Protein 6C7Q (pdb70)

Sequence (110 aa):
KVSEQLKCSGILKEMFAKKHAAYAWPFYKPVDVEALGLHDYDIIKHPMDMSTIKSKLEAREYRDAQEFGADVRLMFSNCYKYNNPPDHEVVAMARKLQDVFEMRFAKMPDE

Nearest PDB structures (foldseek):
  6c7q-assembly1_A  TM=1.009E+00  e=2.989E-17  Homo sapiens
  8b5j-assembly1_AAA  TM=1.003E+00  e=2.202E-15  Homo sapiens
  6dbc-assembly1_A  TM=1.002E+00  e=6.744E-15  Homo sapiens
  7q5o-assembly1_A  TM=9.876E-01  e=2.464E-14  Homo sapiens
  7juo-assembly6_G  TM=8.829E-01  e=7.298E-08  Homo sapiens

CATH classification: 1.20.920.10

GO terms:
  GO:0005694 chromosome (C, IDA)
  GO:0003682 chromatin binding (F, IDA)
  GO:0006338 chromatin remodeling (P, IDA)
  GO:0140119 histone H3K27ac reader activity (F, IDA)
  GO:2000002 negative regulation of DNA damage checkpoint (P, IMP)
  GO:0006974 DNA damage response (P, IMP)
  GO:0005515 protein binding (F, IPI)
  GO:0043922 host-mediated suppression of viral transcription (P, IDA)
  GO:0106140 P-TEFb complex binding (F, IDA)
  GO:0099122 RNA polymerase II C-terminal domain binding (F, IDA)
  GO:0000794 condensed nuclear chromosome (C, IDA)
  GO:0008353 RNA polymerase II CTD heptapeptide repeat kinase activity (F, IMP)
  GO:0010971 positive regulation of G2/M transition of mitotic cell cycle (P, IMP)
  GO:0032968 positive regulation of transcription elongation by RNA polymerase II (P, IMP)
  GO:0006357 regulation of transcription by RNA polymerase II (P, IMP)
  GO:0005634 nucleus (C, IDA)
  GO:0000976 transcription cis-regulatory region binding (F, IDA)
  GO:0002039 p53 binding (F, IDA)
  GO:0043123 positive regulation of canonical NF-kappaB signal transduction (P, IDA)
  GO:0045944 positive regulation of transcription by RNA polymerase II (P, IDA)

Secondary structure (DSSP, 8-state):
-HHHHH--HHHHHHHTSGGGHHHHGGGSS---HHHHT-TT----SS---HHHHHHHHHTT---SHHHHHHHHHHHHHHHHHHS-TTSHHHHHHHHHHHHHHHHHTT----

Foldseek 3Di:
DFVQLLVLVVLLVVLVDPVLCVLSVVQADWDPCVVVVVVVLVFQPDEAGSVVLVVCSVVVVDRHNVVSVVRLVSNLVSVVRRDDCPDPNNVSSVVSVVSNVVVNVVRDDD

Organism: Homo sapiens (NCBI:txid9606)

Structure (mmCIF, N/CA/C/O backbone):
data_6C7Q
#
_entry.id   6C7Q
#
_cell.length_a   52.176
_cell.length_b   72.647
_cell.length_c   32.222
_cell.angle_alpha   90.000
_cell.angle_beta   90.000
_cell.angle_gamma   90.000
#
_symmetry.space_group_name_H-M   'P 21 21 2'
#
loop_
_entity.id
_entity.type
_entity.pdbx_description
1 polymer 'Bromodomain-containing protein 4'
2 non-polymer 7-(3,5-dimethyl-1,2-oxazol-4-yl)-6-methoxy-2-methyl-N-(1-methyl-1H-indazol-3-yl)-9H-pyrimido[4,5-b]indol-4-amine
3 water water
#
loop_
_atom_site.group_PDB
_atom_site.id
_atom_site.type_symbol
_atom_site.label_atom_id
_atom_site.label_alt_id
_atom_site.label_comp_id
_atom_site.label_asym_id
_atom_site.label_entity_id
_atom_site.label_seq_id
_atom_site.pdbx_PDB_ins_code
_atom_site.Cartn_x
_atom_site.Cartn_y
_ato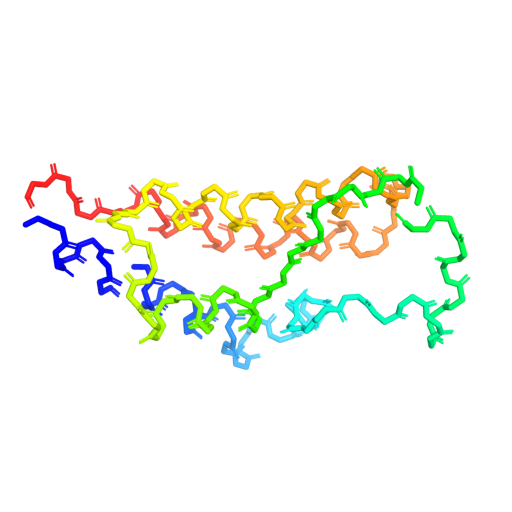m_site.Cartn_z
_atom_site.occupancy
_atom_site.B_iso_or_equiv
_atom_site.auth_seq_id
_atom_site.auth_comp_id
_atom_site.auth_asym_id
_atom_site.auth_atom_id
_atom_site.pdbx_PDB_model_num
ATOM 1 N N . LYS A 1 20 ? -1.127 18.363 -13.414 1.00 31.86 349 LYS A N 1
ATOM 2 C CA . LYS A 1 20 ? -1.407 17.284 -12.474 1.00 29.39 349 LYS A CA 1
ATOM 3 C C . LYS A 1 20 ? -0.176 16.388 -12.214 1.00 30.37 349 LYS A C 1
ATOM 4 O O . LYS A 1 20 ? 0.171 16.195 -11.057 1.00 26.98 349 LYS A O 1
ATOM 10 N N . VAL A 1 21 ? 0.471 15.859 -13.270 1.00 27.31 350 VAL A N 1
ATOM 11 C CA . VAL A 1 21 ? 1.614 14.932 -13.159 1.00 27.39 350 VAL A CA 1
ATOM 12 C C . VAL A 1 21 ? 2.824 15.590 -12.480 1.00 27.71 350 VAL A C 1
ATOM 13 O O . VAL A 1 21 ? 3.391 14.994 -11.560 1.00 24.12 350 VAL A O 1
ATOM 17 N N . SER A 1 22 ? 3.210 16.805 -12.913 1.00 25.40 351 SER A N 1
ATOM 18 C CA . SER A 1 22 ? 4.332 17.531 -12.316 1.00 25.64 351 SER A CA 1
ATOM 19 C C . SER A 1 22 ? 4.083 17.764 -10.816 1.00 25.83 351 SER A C 1
ATOM 20 O O . SER A 1 22 ? 4.991 17.515 -10.009 1.00 24.86 351 SER A O 1
ATOM 23 N N . GLU A 1 23 ? 2.843 18.155 -10.439 1.00 22.09 352 GLU A N 1
ATOM 24 C CA . GLU A 1 23 ? 2.456 18.376 -9.042 1.00 21.25 352 GLU A CA 1
ATOM 25 C C . GLU A 1 23 ? 2.523 17.040 -8.296 1.00 20.69 352 GLU A C 1
ATOM 26 O O . GLU A 1 23 ? 3.002 16.999 -7.167 1.00 19.01 352 GLU A O 1
ATOM 32 N N . GLN A 1 24 ? 2.035 15.944 -8.922 1.00 17.44 353 GLN A N 1
ATOM 33 C CA . GLN A 1 24 ? 2.101 14.651 -8.251 1.00 16.14 353 GLN A CA 1
ATOM 34 C C . GLN A 1 24 ? 3.539 14.258 -7.967 1.00 17.33 353 GLN A C 1
ATOM 35 O O . GLN A 1 24 ? 3.832 13.778 -6.863 1.00 15.87 353 GLN A O 1
ATOM 41 N N . LEU A 1 25 ? 4.442 14.444 -8.946 1.00 16.86 354 LEU A N 1
ATOM 42 C CA . LEU A 1 25 ? 5.841 14.047 -8.738 1.00 16.30 354 LEU A CA 1
ATOM 43 C C . LEU A 1 25 ? 6.559 14.924 -7.703 1.00 17.65 354 LEU A C 1
ATOM 44 O O . LEU A 1 25 ? 7.417 14.397 -6.982 1.00 18.01 354 LEU A O 1
ATOM 49 N N . LYS A 1 26 ? 6.170 16.208 -7.566 1.00 15.70 355 LYS A N 1
ATOM 50 C CA . LYS A 1 26 ? 6.733 17.045 -6.472 1.00 14.80 355 LYS A CA 1
ATOM 51 C C . LYS A 1 26 ? 6.230 16.489 -5.132 1.00 15.73 355 LYS A C 1
ATOM 52 O O . LYS A 1 26 ? 6.998 16.433 -4.162 1.00 15.75 355 LYS A O 1
ATOM 68 N N . CYS A 1 28 ? 5.501 13.312 -4.503 1.00 13.93 357 CYS A N 1
ATOM 69 C CA . CYS A 1 28 ? 6.280 12.080 -4.288 1.00 13.10 357 CYS A CA 1
ATOM 70 C C . CYS A 1 28 ? 7.683 12.404 -3.788 1.00 15.01 357 CYS A C 1
ATOM 71 O O . CYS A 1 28 ? 8.165 11.766 -2.852 1.00 14.83 357 CYS A O 1
ATOM 74 N N . SER A 1 29 ? 8.331 13.430 -4.405 1.00 14.36 358 SER A N 1
ATOM 75 C CA . SER A 1 29 ? 9.666 13.816 -3.956 1.00 14.69 358 SER A CA 1
ATOM 76 C C . SER A 1 29 ? 9.639 14.354 -2.504 1.00 15.72 358 SER A C 1
ATOM 77 O O . SER A 1 29 ? 10.532 14.030 -1.710 1.00 16.07 358 SER A O 1
ATOM 80 N N . GLY A 1 30 ? 8.584 15.086 -2.143 1.00 14.39 359 GLY A N 1
ATOM 81 C CA . GLY A 1 30 ? 8.434 15.607 -0.789 1.00 14.31 359 GLY A CA 1
ATOM 82 C C . GLY A 1 30 ? 8.295 14.490 0.223 1.00 15.11 359 GLY A C 1
ATOM 83 O O . GLY A 1 30 ? 8.969 14.488 1.265 1.00 13.91 359 GLY A O 1
ATOM 84 N N . ILE A 1 31 ? 7.433 13.508 -0.098 1.00 13.37 360 ILE A N 1
ATOM 85 C CA . ILE A 1 31 ? 7.229 12.347 0.769 1.00 12.60 360 ILE A CA 1
ATOM 86 C C . ILE A 1 31 ? 8.545 11.604 0.983 1.00 14.39 360 ILE A C 1
ATOM 87 O O . ILE A 1 31 ? 8.885 11.259 2.127 1.00 14.32 360 ILE A O 1
ATOM 92 N N . LEU A 1 32 ? 9.278 11.322 -0.105 1.00 12.89 361 LEU A N 1
ATOM 93 C CA . LEU A 1 32 ? 10.540 10.583 0.047 1.00 12.55 361 LEU A CA 1
ATOM 94 C C . LEU A 1 32 ? 11.564 11.378 0.860 1.00 15.29 361 LEU A C 1
ATOM 95 O O . LEU A 1 32 ? 12.274 10.791 1.676 1.00 14.52 361 LEU A O 1
ATOM 100 N N . LYS A 1 33 ? 11.623 12.726 0.653 1.00 13.56 362 LYS A N 1
ATOM 101 C CA . LYS A 1 33 ? 12.534 13.565 1.437 1.00 13.68 362 LYS A CA 1
ATOM 102 C C . LYS A 1 33 ? 12.153 13.448 2.939 1.00 15.15 362 LYS A C 1
ATOM 103 O O . LYS A 1 33 ? 13.034 13.268 3.789 1.00 15.72 362 LYS A O 1
ATOM 109 N N . GLU A 1 34 ? 10.838 13.482 3.253 1.00 12.85 363 GLU A N 1
ATOM 110 C CA . GLU A 1 34 ? 10.427 13.322 4.652 1.00 12.92 363 GLU A CA 1
ATOM 111 C C . GLU A 1 34 ? 10.840 11.939 5.185 1.00 14.23 363 GLU A C 1
ATOM 112 O O . GLU A 1 34 ? 11.304 11.825 6.324 1.00 15.05 363 GLU A O 1
ATOM 118 N N . MET A 1 35 ? 10.685 10.881 4.364 1.00 13.06 364 MET A N 1
ATOM 119 C CA . MET A 1 35 ? 11.051 9.534 4.832 1.00 11.80 364 MET A CA 1
ATOM 120 C C . MET A 1 35 ? 12.559 9.431 5.173 1.00 14.46 364 MET A C 1
ATOM 121 O O . MET A 1 35 ? 12.935 8.600 6.001 1.00 14.00 364 MET A O 1
ATOM 126 N N . PHE A 1 36 ? 13.400 10.291 4.544 1.00 13.61 365 PHE A N 1
ATOM 127 C CA . PHE A 1 36 ? 14.836 10.359 4.817 1.00 12.81 365 PHE A CA 1
ATOM 128 C C . PHE A 1 36 ? 15.176 11.350 5.956 1.00 16.93 365 PHE A C 1
ATOM 129 O O . PHE A 1 36 ? 16.355 11.464 6.318 1.00 16.89 365 PHE A O 1
ATOM 137 N N . ALA A 1 37 ? 14.166 12.079 6.502 1.00 14.92 366 ALA A N 1
ATOM 138 C CA . ALA A 1 37 ? 14.406 13.112 7.519 1.00 15.47 366 ALA A CA 1
ATOM 139 C C . ALA A 1 37 ? 14.848 12.529 8.856 1.00 17.20 366 ALA A C 1
ATOM 140 O O . ALA A 1 37 ? 14.438 11.429 9.232 1.00 16.33 366 ALA A O 1
ATOM 142 N N . LYS A 1 38 ? 15.659 13.299 9.600 1.00 15.95 367 LYS A N 1
ATOM 143 C CA . LYS A 1 38 ? 16.178 12.828 10.892 1.00 16.72 367 LYS A CA 1
ATOM 144 C C . LYS A 1 38 ? 15.059 12.451 11.871 1.00 18.30 367 LYS A C 1
ATOM 145 O O . LYS A 1 38 ? 15.237 11.503 12.647 1.00 18.85 367 LYS A O 1
ATOM 148 N N . LYS A 1 39 ? 13.894 13.141 11.816 1.00 17.42 368 LYS A N 1
ATOM 149 C CA . LYS A 1 39 ? 12.780 12.842 12.725 1.00 18.30 368 LYS A CA 1
ATOM 150 C C . LYS A 1 39 ? 12.267 11.406 12.614 1.00 19.68 368 LYS A C 1
ATOM 151 O O . LYS A 1 39 ? 11.704 10.903 13.578 1.00 19.11 368 LYS A O 1
ATOM 157 N N . HIS A 1 40 ? 12.453 10.759 11.439 1.00 15.22 369 HIS A N 1
ATOM 158 C CA . HIS A 1 40 ? 11.993 9.383 11.238 1.00 14.30 369 HIS A CA 1
ATOM 159 C C . HIS A 1 40 ? 13.123 8.363 11.220 1.00 15.89 369 HIS A C 1
ATOM 160 O O . HIS A 1 40 ? 12.865 7.168 11.030 1.00 15.25 369 HIS A O 1
ATOM 167 N N . ALA A 1 41 ? 14.374 8.819 11.434 1.00 14.68 370 ALA A N 1
ATOM 168 C CA . ALA A 1 41 ? 15.543 7.975 11.238 1.00 14.84 370 ALA A CA 1
ATOM 169 C C . ALA A 1 41 ? 15.621 6.776 12.128 1.00 17.26 370 ALA A C 1
ATOM 170 O O . ALA A 1 41 ? 16.200 5.770 11.734 1.00 17.62 370 ALA A O 1
ATOM 172 N N . ALA A 1 42 ? 15.038 6.850 13.335 1.00 14.66 371 ALA A N 1
ATOM 173 C CA . ALA A 1 42 ? 15.159 5.714 14.230 1.00 15.68 371 ALA A CA 1
ATOM 174 C C . ALA A 1 42 ? 14.441 4.457 13.728 1.00 18.09 371 ALA A C 1
ATOM 175 O O . ALA A 1 42 ? 14.808 3.343 14.126 1.00 18.71 371 ALA A O 1
ATOM 177 N N . TYR A 1 43 ? 13.412 4.625 12.866 1.00 14.96 372 TYR A N 1
ATOM 178 C CA . TYR A 1 43 ? 12.708 3.482 12.269 1.00 14.62 372 TYR A CA 1
ATOM 179 C C . TYR A 1 43 ? 12.903 3.396 10.748 1.00 16.46 372 TYR A C 1
ATOM 180 O O . TYR A 1 43 ? 12.666 2.331 10.187 1.00 16.70 372 TYR A O 1
ATOM 189 N N . ALA A 1 44 ? 13.360 4.478 10.080 1.00 13.81 373 ALA A N 1
ATOM 190 C CA . ALA A 1 44 ? 13.524 4.443 8.615 1.00 13.53 373 ALA A CA 1
ATOM 191 C C . ALA A 1 44 ? 14.863 3.871 8.163 1.00 15.53 373 ALA A C 1
ATOM 192 O O . ALA A 1 44 ? 14.968 3.376 7.043 1.00 14.81 373 ALA A O 1
ATOM 194 N N . TRP A 1 45 ? 15.893 3.946 9.011 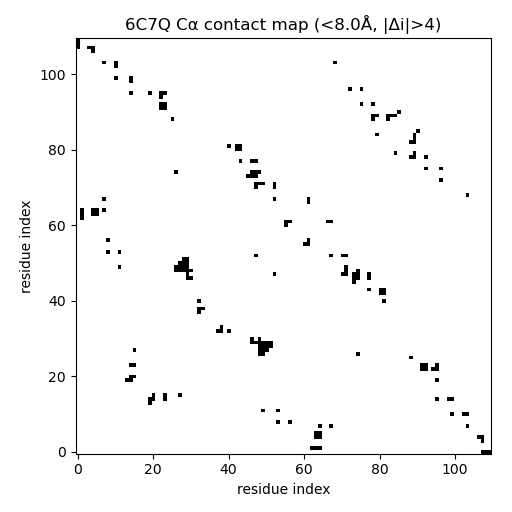1.00 15.20 374 TRP A N 1
ATOM 195 C CA . TRP A 1 45 ? 17.252 3.601 8.571 1.00 16.23 374 TRP A CA 1
ATOM 196 C C . TRP A 1 45 ? 17.400 2.231 7.915 1.00 17.28 374 TRP A C 1
ATOM 197 O O . TRP A 1 45 ? 18.197 2.171 6.963 1.00 17.49 374 TRP A O 1
ATOM 208 N N . PRO A 1 46 ? 16.686 1.142 8.286 1.00 15.88 375 PRO A N 1
ATOM 209 C CA . PRO A 1 46 ? 16.927 -0.140 7.585 1.00 15.31 375 PRO A CA 1
ATOM 210 C C . PRO A 1 46 ? 16.528 -0.112 6.113 1.00 16.74 375 PRO A C 1
ATOM 211 O O . PRO A 1 46 ? 16.931 -1.001 5.347 1.00 18.41 375 PRO A O 1
ATOM 215 N N . PHE A 1 47 ? 15.740 0.908 5.721 1.00 14.47 376 PHE A N 1
ATOM 216 C CA . PHE A 1 47 ? 15.183 1.005 4.370 1.00 13.60 376 PHE A CA 1
ATOM 217 C C . PHE A 1 47 ? 15.961 1.978 3.489 1.00 15.29 376 PHE A C 1
ATOM 218 O O . PHE A 1 47 ? 15.626 2.134 2.319 1.00 14.34 376 PHE A O 1
ATOM 226 N N . TYR A 1 48 ? 17.004 2.630 4.028 1.00 13.21 377 TYR A N 1
ATOM 227 C CA . TYR A 1 48 ? 17.711 3.643 3.262 1.00 12.70 377 TYR A CA 1
ATOM 228 C C . TYR A 1 48 ? 18.439 3.110 2.051 1.00 15.75 377 TYR A C 1
ATOM 229 O O . TYR A 1 48 ? 18.535 3.824 1.058 1.00 16.56 377 TYR A O 1
ATOM 238 N N . LYS A 1 49 ? 19.025 1.916 2.151 1.00 15.11 378 LYS A N 1
ATOM 239 C CA . LYS A 1 49 ? 19.875 1.387 1.096 1.00 15.32 378 LYS A CA 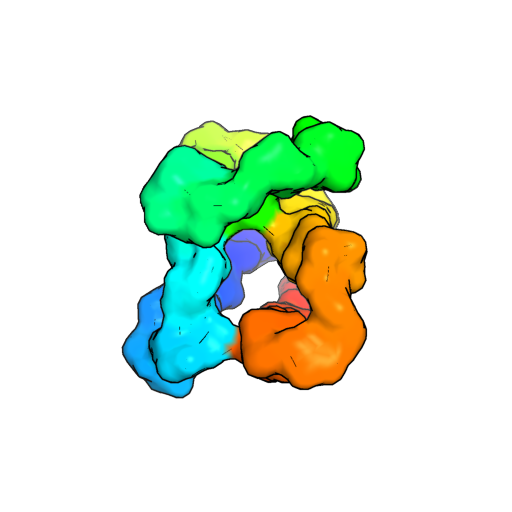1
ATOM 240 C C . LYS A 1 49 ? 19.496 -0.046 0.752 1.00 17.26 378 LYS A C 1
ATOM 241 O O . LYS A 1 49 ? 18.845 -0.706 1.576 1.00 17.86 378 LYS A O 1
ATOM 247 N N . PRO A 1 50 ? 19.942 -0.581 -0.409 1.00 16.68 379 PRO A N 1
ATOM 248 C CA . PRO A 1 50 ? 19.646 -1.992 -0.726 1.00 16.55 379 PRO A CA 1
ATOM 249 C C . PRO A 1 50 ? 20.062 -2.915 0.417 1.00 20.96 379 PRO A C 1
ATOM 250 O O . PRO A 1 50 ? 21.104 -2.702 1.057 1.00 21.34 379 PRO A O 1
ATOM 254 N N . VAL A 1 51 ? 19.271 -3.962 0.652 1.00 18.76 380 VAL A N 1
ATOM 255 C CA . VAL A 1 51 ? 19.591 -4.955 1.672 1.00 19.05 380 VAL A CA 1
ATOM 256 C C . VAL A 1 51 ? 20.942 -5.577 1.295 1.00 22.35 380 VAL A C 1
ATOM 257 O O . VAL A 1 51 ? 21.111 -6.061 0.178 1.00 22.02 380 VAL A O 1
ATOM 261 N N . ASP A 1 52 ? 21.910 -5.520 2.219 1.00 22.97 381 ASP A N 1
ATOM 262 C CA . ASP A 1 52 ? 23.236 -6.069 1.982 1.00 23.00 381 ASP A CA 1
ATOM 263 C C . ASP A 1 52 ? 23.209 -7.527 2.443 1.00 24.24 381 ASP A C 1
ATOM 264 O O . ASP A 1 52 ? 23.448 -7.814 3.620 1.00 24.37 381 ASP A O 1
ATOM 269 N N . VAL A 1 53 ? 22.842 -8.427 1.529 1.00 22.43 382 VAL A N 1
ATOM 270 C CA . VAL A 1 53 ? 22.650 -9.849 1.841 1.00 22.00 382 VAL A CA 1
ATOM 271 C C . VAL A 1 53 ? 23.930 -10.490 2.391 1.00 26.80 382 VAL A C 1
ATOM 272 O O . VAL A 1 53 ? 23.869 -11.205 3.399 1.00 24.64 382 VAL A O 1
ATOM 276 N N . GLU A 1 54 ? 25.089 -10.160 1.792 1.00 25.64 383 GLU A N 1
ATOM 277 C CA . GLU A 1 54 ? 26.378 -10.675 2.254 1.00 28.16 383 GLU A CA 1
ATOM 278 C C . GLU A 1 54 ? 26.740 -10.177 3.672 1.00 32.05 383 GLU A C 1
ATOM 279 O O . GLU A 1 54 ? 27.063 -10.997 4.526 1.00 32.78 383 GLU A O 1
ATOM 281 N N . ALA A 1 55 ? 26.615 -8.861 3.948 1.00 27.88 384 ALA A N 1
ATOM 282 C CA . ALA A 1 55 ? 26.929 -8.303 5.272 1.00 27.67 384 ALA A CA 1
ATOM 283 C C . ALA A 1 55 ? 26.031 -8.792 6.390 1.00 29.20 384 ALA A C 1
ATOM 284 O O . ALA A 1 55 ? 26.500 -8.971 7.512 1.00 30.51 384 ALA A O 1
ATOM 286 N N . LEU A 1 56 ? 24.727 -8.993 6.101 1.00 22.63 385 LEU A N 1
ATOM 287 C CA . LEU A 1 56 ? 23.767 -9.416 7.120 1.00 22.86 385 LEU A CA 1
ATOM 288 C C . LEU A 1 56 ? 23.630 -10.948 7.261 1.00 24.40 385 LEU A C 1
ATOM 289 O O . LEU A 1 56 ? 22.909 -11.419 8.152 1.00 25.52 385 LEU A O 1
ATOM 294 N N . GLY A 1 57 ? 24.284 -11.695 6.364 1.00 20.46 386 GLY A N 1
ATOM 295 C CA . GLY A 1 57 ? 24.231 -13.154 6.328 1.00 20.27 386 GLY A CA 1
ATOM 296 C C . GLY A 1 57 ? 22.860 -13.705 5.980 1.00 21.26 386 GLY A C 1
ATOM 297 O O . GLY A 1 57 ? 22.455 -14.758 6.486 1.00 20.53 386 GLY A O 1
ATOM 298 N N . LEU A 1 58 ? 22.155 -13.013 5.088 1.00 18.09 387 LEU A N 1
ATOM 299 C CA . LEU A 1 58 ? 20.794 -13.393 4.692 1.00 16.84 387 LEU A CA 1
ATOM 300 C C . LEU A 1 58 ? 20.857 -14.237 3.416 1.00 17.68 387 LEU A C 1
ATOM 301 O O . LEU A 1 58 ? 20.432 -13.807 2.335 1.00 16.98 387 LEU A O 1
ATOM 306 N N . HIS A 1 59 ? 21.362 -15.465 3.555 1.00 16.09 388 HIS A N 1
ATOM 307 C CA . HIS A 1 59 ? 21.621 -16.346 2.426 1.00 15.90 388 HIS A CA 1
ATOM 308 C C . HIS A 1 59 ? 20.385 -16.844 1.704 1.00 18.62 388 HIS A C 1
ATOM 309 O O . HIS A 1 59 ? 20.531 -17.396 0.606 1.00 19.15 388 HIS A O 1
ATOM 316 N N . ASP A 1 60 ? 19.183 -16.652 2.288 1.00 14.39 389 ASP A N 1
ATOM 317 C CA . ASP A 1 60 ? 17.922 -17.024 1.653 1.00 14.54 389 ASP A CA 1
ATOM 318 C C . ASP A 1 60 ? 17.170 -15.804 1.086 1.00 16.70 389 ASP A 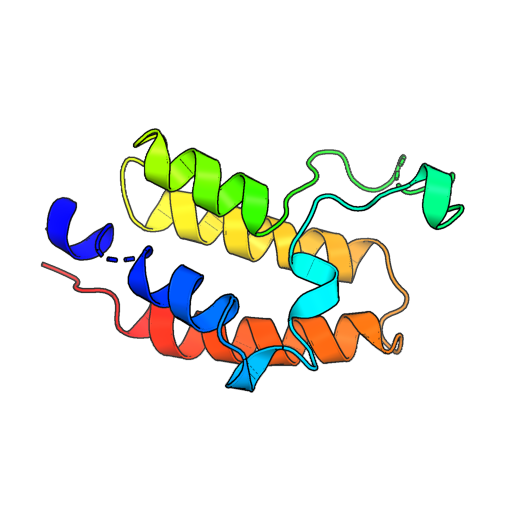C 1
ATOM 319 O O . ASP A 1 60 ? 16.103 -15.974 0.484 1.00 16.13 389 ASP A O 1
ATOM 324 N N . TYR A 1 61 ? 17.700 -14.571 1.287 1.00 14.61 390 TYR A N 1
ATOM 325 C CA . TYR A 1 61 ? 16.992 -13.373 0.860 1.00 14.10 390 TYR A CA 1
ATOM 326 C C . TYR A 1 61 ? 16.601 -13.383 -0.607 1.00 15.38 390 TYR A C 1
ATOM 327 O O . TYR A 1 61 ? 15.427 -13.131 -0.906 1.00 15.36 390 TYR A O 1
ATOM 346 N N . ASP A 1 63 ? 16.257 -15.852 -2.611 1.00 16.95 392 ASP A N 1
ATOM 347 C CA . ASP A 1 63 ? 15.358 -16.944 -2.964 1.00 15.57 392 ASP A CA 1
ATOM 348 C C . ASP A 1 63 ? 13.914 -16.579 -2.665 1.00 19.34 392 ASP A C 1
ATOM 349 O O . ASP A 1 63 ? 12.999 -17.123 -3.278 1.00 20.91 392 ASP A O 1
ATOM 354 N N . ILE A 1 64 ? 13.722 -15.668 -1.694 1.00 16.33 393 ILE A N 1
ATOM 355 C CA . ILE A 1 64 ? 12.410 -15.232 -1.227 1.00 15.15 393 ILE A CA 1
ATOM 356 C C . ILE A 1 64 ? 11.958 -13.948 -1.935 1.00 18.88 393 ILE A C 1
ATOM 357 O O . ILE A 1 64 ? 10.781 -13.820 -2.288 1.00 18.36 393 ILE A O 1
ATOM 362 N N . ILE A 1 65 ? 12.876 -12.991 -2.113 1.00 15.04 394 ILE A N 1
ATOM 363 C CA . ILE A 1 65 ? 12.580 -11.679 -2.690 1.00 14.33 394 ILE A CA 1
ATOM 364 C C . ILE A 1 65 ? 13.065 -11.599 -4.118 1.00 18.40 394 ILE A C 1
ATOM 365 O O . ILE A 1 65 ? 14.270 -11.582 -4.343 1.00 19.12 394 ILE A O 1
ATOM 370 N N . LYS A 1 66 ? 12.137 -11.544 -5.079 1.00 17.04 395 LYS A N 1
ATOM 371 C CA . LYS A 1 66 ? 12.520 -11.474 -6.490 1.00 17.32 395 LYS A CA 1
ATOM 372 C C . LYS A 1 66 ? 12.801 -10.050 -6.922 1.00 19.59 395 LYS A C 1
ATOM 373 O O . LYS A 1 66 ? 13.532 -9.858 -7.890 1.00 19.69 395 LYS A O 1
ATOM 375 N N . HIS A 1 67 ? 12.182 -9.043 -6.254 1.00 16.58 396 HIS A N 1
ATOM 376 C CA . HIS A 1 67 ? 12.323 -7.662 -6.699 1.00 17.54 396 HIS A CA 1
ATOM 377 C C . HIS A 1 67 ? 12.708 -6.767 -5.532 1.00 17.05 396 HIS A C 1
ATOM 378 O O . HIS A 1 67 ? 11.837 -6.133 -4.925 1.00 15.87 396 HIS A O 1
ATOM 385 N N . PRO A 1 68 ? 14.011 -6.703 -5.187 1.00 15.63 397 PRO A N 1
ATOM 386 C CA . PRO A 1 68 ? 14.432 -5.861 -4.059 1.00 14.80 397 PRO A CA 1
ATOM 387 C C . PRO A 1 68 ? 14.130 -4.396 -4.347 1.00 16.81 397 PRO A C 1
ATOM 388 O O . PRO A 1 68 ? 14.111 -3.971 -5.514 1.00 17.94 397 PRO A O 1
ATOM 392 N N . MET A 1 69 ? 13.871 -3.642 -3.284 1.00 13.79 398 MET A N 1
ATOM 393 C CA . MET A 1 69 ? 13.629 -2.207 -3.416 1.00 11.82 398 MET A CA 1
ATOM 394 C C . MET A 1 69 ? 14.028 -1.520 -2.136 1.00 13.96 398 MET A C 1
ATOM 395 O O . MET A 1 69 ? 13.904 -2.104 -1.048 1.00 14.94 398 MET A O 1
ATOM 400 N N . ASP A 1 70 ? 14.483 -0.245 -2.242 1.00 13.01 399 ASP A N 1
ATOM 401 C CA . ASP A 1 70 ? 14.949 0.512 -1.090 1.00 12.93 399 ASP A CA 1
ATOM 402 C C . ASP A 1 70 ? 14.788 1.996 -1.408 1.00 13.39 399 ASP A C 1
ATOM 403 O O . ASP A 1 70 ? 14.614 2.353 -2.571 1.00 14.51 399 ASP A O 1
ATOM 408 N N . MET A 1 71 ? 14.940 2.859 -0.395 1.00 11.82 400 MET A N 1
ATOM 409 C CA . MET A 1 71 ? 14.716 4.300 -0.572 1.00 11.25 400 MET A CA 1
ATOM 410 C C . MET A 1 71 ? 15.718 4.978 -1.485 1.00 13.26 400 MET A C 1
ATOM 411 O O . MET A 1 71 ? 15.343 5.944 -2.170 1.00 14.11 400 MET A O 1
ATOM 416 N N . SER A 1 72 ? 17.000 4.522 -1.491 1.00 12.90 401 SER A N 1
ATOM 417 C CA . SER A 1 72 ? 17.996 5.157 -2.363 1.00 13.13 401 SER A CA 1
ATOM 418 C C . SER A 1 72 ? 17.715 4.840 -3.819 1.00 15.31 401 SER A C 1
ATOM 419 O O . SER A 1 72 ? 17.883 5.720 -4.677 1.00 15.82 401 SER A O 1
ATOM 422 N N . THR A 1 73 ? 17.263 3.609 -4.107 1.00 13.36 402 THR A N 1
ATOM 423 C CA . THR A 1 73 ? 16.888 3.245 -5.465 1.00 12.85 402 THR A CA 1
ATOM 424 C C . THR A 1 73 ? 15.682 4.099 -5.913 1.00 15.01 402 THR A C 1
ATOM 425 O O . THR A 1 73 ? 15.691 4.616 -7.040 1.00 16.07 402 THR A O 1
ATOM 429 N N . ILE A 1 74 ? 14.676 4.285 -5.012 1.00 14.28 403 ILE A N 1
ATOM 430 C CA . ILE A 1 74 ? 13.509 5.107 -5.337 1.00 13.11 403 ILE A CA 1
ATOM 431 C C . ILE A 1 74 ? 13.946 6.548 -5.617 1.00 15.87 403 ILE A C 1
ATOM 432 O O . ILE A 1 74 ? 13.505 7.146 -6.604 1.00 15.78 403 ILE A O 1
ATOM 437 N N . LYS A 1 75 ? 14.876 7.077 -4.794 1.00 13.06 404 LYS A N 1
ATOM 438 C CA . LYS A 1 75 ? 15.401 8.431 -5.017 1.00 13.56 404 LYS A CA 1
ATOM 439 C C . LYS A 1 75 ? 16.036 8.522 -6.398 1.00 16.34 404 LYS A C 1
ATOM 440 O O . LYS A 1 75 ? 15.764 9.487 -7.108 1.00 16.09 404 LYS A O 1
ATOM 446 N N . SER A 1 76 ? 16.847 7.517 -6.785 1.00 14.68 405 SER A N 1
ATOM 447 C CA . SER A 1 76 ? 17.521 7.539 -8.090 1.00 14.72 405 SER A CA 1
ATOM 448 C C . SER A 1 76 ? 16.531 7.512 -9.237 1.00 17.71 405 SER A C 1
ATOM 449 O O . SER A 1 76 ? 16.738 8.200 -10.245 1.00 17.29 405 SER A O 1
ATOM 452 N N . LYS A 1 77 ? 15.455 6.736 -9.087 1.00 14.75 406 LYS A N 1
ATOM 453 C CA . LYS A 1 77 ? 14.425 6.646 -10.126 1.00 14.64 406 LYS A CA 1
ATOM 454 C C . LYS A 1 77 ? 13.677 7.974 -10.259 1.00 17.76 406 LYS A C 1
ATOM 455 O O . LYS A 1 77 ? 13.434 8.417 -11.386 1.00 17.90 406 LYS A O 1
ATOM 461 N N . LEU A 1 78 ? 13.358 8.659 -9.132 1.00 15.75 407 LEU A N 1
ATOM 462 C CA . LEU A 1 78 ? 12.733 9.985 -9.212 1.00 15.53 407 LEU A CA 1
ATOM 463 C C . LEU A 1 78 ? 13.676 10.976 -9.895 1.00 18.81 407 LEU A C 1
ATOM 464 O O . LEU A 1 78 ? 13.245 11.764 -10.748 1.00 19.37 407 LEU A O 1
ATOM 469 N N . GLU A 1 79 ? 14.973 10.949 -9.535 1.00 16.51 408 GLU A N 1
ATOM 470 C CA . GLU A 1 79 ? 15.950 11.873 -10.142 1.00 17.98 408 GLU A CA 1
ATOM 471 C C . GLU A 1 79 ? 16.095 11.663 -11.653 1.00 20.93 408 GLU A C 1
ATOM 472 O O . GLU A 1 79 ? 16.303 12.629 -12.399 1.00 21.58 408 GLU A O 1
ATOM 478 N N . ALA A 1 80 ? 15.975 10.405 -12.102 1.00 17.00 409 ALA A N 1
ATOM 479 C CA . ALA A 1 80 ? 16.080 10.042 -13.516 1.00 17.88 409 ALA A CA 1
ATOM 480 C C . ALA A 1 80 ? 14.753 10.228 -14.244 1.00 19.64 409 ALA A C 1
ATOM 481 O O . ALA A 1 80 ? 14.688 9.946 -15.462 1.00 19.48 409 ALA A O 1
ATOM 483 N N . ARG A 1 81 ? 13.700 10.691 -13.522 1.00 16.80 410 ARG A N 1
ATOM 484 C CA . ARG A 1 81 ? 12.347 10.910 -14.092 1.00 16.48 410 ARG A CA 1
ATOM 485 C C . ARG A 1 81 ? 11.760 9.583 -14.617 1.00 18.52 410 ARG A C 1
ATOM 486 O O . ARG A 1 81 ? 10.989 9.565 -15.593 1.00 18.08 410 ARG A O 1
ATOM 494 N N . GLU A 1 82 ? 12.112 8.465 -13.955 1.00 17.66 411 GLU A N 1
ATOM 495 C CA . GLU A 1 82 ? 11.623 7.160 -14.382 1.00 16.64 411 GLU A CA 1
ATOM 496 C C . GLU A 1 82 ? 10.151 6.981 -14.051 1.00 18.23 411 GLU A C 1
ATOM 497 O O . GLU A 1 82 ? 9.448 6.311 -14.803 1.00 18.82 411 GLU A O 1
ATOM 503 N N . TYR A 1 83 ? 9.680 7.564 -12.943 1.00 16.63 412 TYR A N 1
ATOM 504 C CA . TYR A 1 83 ? 8.264 7.423 -12.603 1.00 16.41 412 TYR A CA 1
ATOM 505 C C . TYR A 1 83 ? 7.439 8.406 -13.429 1.00 20.47 412 TYR A C 1
ATOM 506 O O . TYR A 1 83 ? 7.687 9.619 -13.408 1.00 20.94 412 TYR A O 1
ATOM 515 N N . ARG A 1 84 ? 6.435 7.885 -14.123 1.00 20.84 413 ARG A N 1
ATOM 516 C CA . ARG A 1 84 ? 5.627 8.759 -14.972 1.00 21.74 413 ARG A CA 1
ATOM 517 C C . ARG A 1 84 ? 4.479 9.404 -14.231 1.00 24.64 413 ARG A C 1
ATOM 518 O O . ARG A 1 84 ? 3.921 10.380 -14.712 1.00 25.69 413 ARG A O 1
ATOM 526 N N . ASP A 1 85 ? 4.159 8.884 -13.037 1.00 20.29 414 ASP A N 1
ATOM 527 C CA . ASP A 1 85 ? 3.114 9.435 -12.195 1.00 19.59 414 ASP A CA 1
ATOM 528 C C . ASP A 1 85 ? 3.260 8.873 -10.789 1.00 20.68 414 ASP A C 1
ATOM 529 O O . ASP A 1 85 ? 4.133 8.021 -10.528 1.00 19.57 414 ASP A O 1
ATOM 534 N N . ALA A 1 86 ? 2.387 9.337 -9.878 1.00 17.35 415 ALA A N 1
ATOM 535 C CA . ALA A 1 86 ? 2.446 8.889 -8.490 1.00 16.74 415 ALA A CA 1
ATOM 536 C C . ALA A 1 86 ? 2.179 7.417 -8.286 1.00 17.37 415 ALA A C 1
ATOM 537 O O . ALA A 1 86 ? 2.669 6.844 -7.312 1.00 15.77 415 ALA A O 1
ATOM 539 N N . GLN A 1 87 ? 1.343 6.807 -9.144 1.00 17.61 416 GLN A N 1
ATOM 540 C CA . GLN A 1 87 ? 1.003 5.396 -8.951 1.00 17.73 416 GLN A CA 1
ATOM 541 C C . GLN A 1 87 ? 2.222 4.487 -9.033 1.00 18.33 416 GLN A C 1
ATOM 542 O O . GLN A 1 87 ? 2.392 3.596 -8.176 1.00 17.35 416 GLN A O 1
ATOM 548 N N . GLU A 1 88 ? 3.119 4.767 -9.977 1.00 16.48 417 GLU A N 1
ATOM 549 C CA . GLU A 1 88 ? 4.325 3.961 -10.116 1.00 16.81 417 GLU A CA 1
ATOM 550 C C . GLU A 1 88 ? 5.271 4.131 -8.923 1.00 17.35 417 GLU A C 1
ATOM 551 O O . GLU A 1 88 ? 5.874 3.169 -8.424 1.00 17.46 417 GLU A O 1
ATOM 557 N N . PHE A 1 89 ? 5.419 5.381 -8.472 1.00 14.07 418 PHE A N 1
ATOM 558 C CA . PHE A 1 89 ? 6.234 5.670 -7.305 1.00 13.47 418 PHE A CA 1
ATOM 559 C C . PHE A 1 89 ? 5.667 4.932 -6.094 1.00 14.92 418 PHE A C 1
ATOM 560 O O . PHE A 1 89 ? 6.417 4.284 -5.366 1.00 16.12 418 PHE A O 1
ATOM 568 N N . GLY A 1 90 ? 4.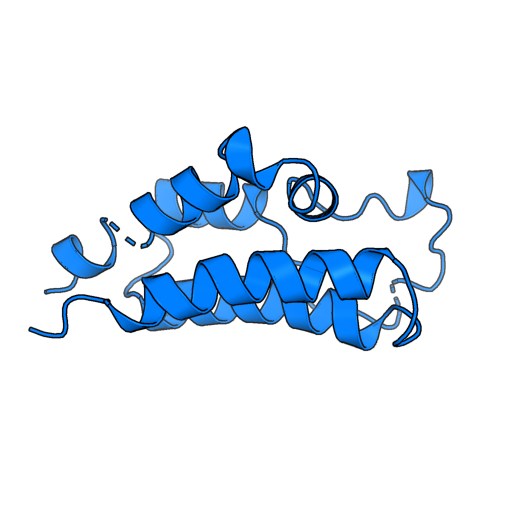352 5.019 -5.877 1.00 13.63 419 GLY A N 1
ATOM 569 C CA . GLY A 1 90 ? 3.723 4.358 -4.739 1.00 13.11 419 GLY A CA 1
ATOM 570 C C . GLY A 1 90 ? 3.909 2.855 -4.772 1.00 15.77 419 GLY A C 1
ATOM 571 O O . GLY A 1 90 ? 4.126 2.241 -3.723 1.00 16.01 419 GLY A O 1
ATOM 572 N N . ALA A 1 91 ? 3.870 2.271 -5.983 1.00 13.92 420 ALA A N 1
ATOM 573 C CA . ALA A 1 91 ? 4.040 0.816 -6.129 1.00 14.17 420 ALA A CA 1
ATOM 574 C C . ALA A 1 91 ? 5.437 0.375 -5.687 1.00 16.47 420 ALA A C 1
ATOM 575 O O . ALA A 1 91 ? 5.543 -0.666 -5.040 1.00 16.24 420 ALA A O 1
ATOM 577 N N . ASP A 1 92 ? 6.483 1.182 -5.967 1.00 13.89 421 ASP A N 1
ATOM 578 C CA . ASP A 1 92 ? 7.835 0.860 -5.499 1.00 12.64 421 ASP A CA 1
ATOM 579 C C . ASP A 1 92 ? 7.962 1.006 -3.967 1.00 14.39 421 ASP A C 1
ATOM 580 O O . ASP A 1 92 ? 8.626 0.185 -3.323 1.00 14.38 421 ASP A O 1
ATOM 585 N N . VAL A 1 93 ? 7.363 2.064 -3.381 1.00 12.15 422 VAL A N 1
ATOM 586 C CA . VAL A 1 93 ? 7.438 2.236 -1.941 1.00 11.60 422 VAL A CA 1
ATOM 587 C C . VAL A 1 93 ? 6.754 1.016 -1.266 1.00 13.37 422 VAL A C 1
ATOM 588 O O . VAL A 1 93 ? 7.307 0.420 -0.336 1.00 13.28 422 VAL A O 1
ATOM 592 N N . ARG A 1 94 ? 5.552 0.659 -1.734 1.00 13.16 423 ARG A N 1
ATOM 593 C CA . ARG A 1 94 ? 4.843 -0.492 -1.145 1.00 13.69 423 ARG A CA 1
ATOM 594 C C . ARG A 1 94 ? 5.606 -1.782 -1.380 1.00 14.58 423 ARG A C 1
ATOM 595 O O . ARG A 1 94 ? 5.564 -2.654 -0.508 1.00 15.54 423 ARG A O 1
ATOM 603 N N . LEU A 1 95 ? 6.299 -1.927 -2.546 1.00 12.37 424 LEU A N 1
ATOM 604 C CA . LEU A 1 95 ? 7.109 -3.141 -2.812 1.00 12.49 424 LEU A CA 1
ATOM 605 C C . LEU A 1 95 ? 8.209 -3.258 -1.728 1.00 13.75 424 LEU A C 1
ATOM 606 O O . LEU A 1 95 ? 8.460 -4.354 -1.202 1.00 15.09 424 LEU A O 1
ATOM 611 N N . MET A 1 96 ? 8.839 -2.136 -1.394 1.00 11.85 425 MET A N 1
ATOM 612 C CA . MET A 1 96 ? 9.862 -2.121 -0.364 1.00 11.16 425 MET A CA 1
ATOM 613 C C . MET A 1 96 ? 9.322 -2.642 0.970 1.00 13.51 425 MET A C 1
ATOM 614 O O . MET A 1 96 ? 9.943 -3.510 1.590 1.00 14.27 425 MET A O 1
ATOM 619 N N . PHE A 1 97 ? 8.130 -2.146 1.393 1.00 12.73 426 PHE A N 1
ATOM 620 C CA . PHE A 1 97 ? 7.545 -2.614 2.646 1.00 12.08 426 PHE A CA 1
ATOM 621 C C . PHE A 1 97 ? 7.137 -4.089 2.520 1.00 13.26 426 PHE A C 1
ATOM 622 O O . PHE A 1 97 ? 7.396 -4.859 3.434 1.00 14.23 426 PHE A O 1
ATOM 630 N N . SER A 1 98 ? 6.490 -4.467 1.391 1.00 11.38 427 SER A N 1
ATOM 631 C CA . SER A 1 98 ? 6.059 -5.860 1.188 1.00 11.56 427 SER A CA 1
ATOM 632 C C . SER A 1 98 ? 7.202 -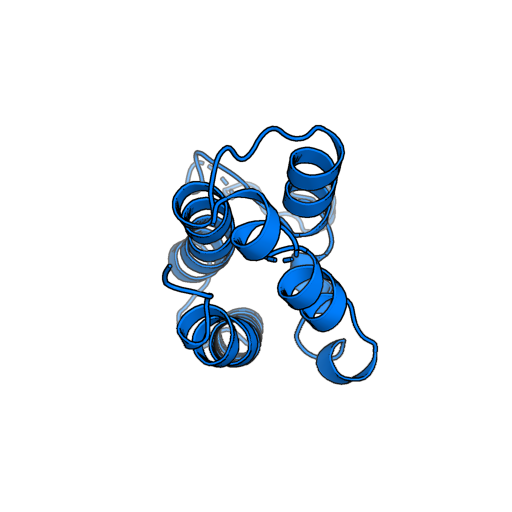6.850 1.273 1.00 14.31 427 SER A C 1
ATOM 633 O O . SER A 1 98 ? 7.034 -7.931 1.823 1.00 14.80 427 SER A O 1
ATOM 636 N N . ASN A 1 99 ? 8.375 -6.491 0.723 1.00 13.37 428 ASN A N 1
ATOM 637 C CA . ASN A 1 99 ? 9.522 -7.398 0.825 1.00 12.38 428 ASN A CA 1
ATOM 638 C C . ASN A 1 99 ? 9.901 -7.614 2.298 1.00 13.20 428 ASN A C 1
ATOM 639 O O . ASN A 1 99 ? 10.230 -8.725 2.684 1.00 14.00 428 ASN A O 1
ATOM 644 N N . CYS A 1 100 ? 9.824 -6.546 3.114 1.00 12.44 429 CYS A N 1
ATOM 645 C CA . CYS A 1 100 ? 10.121 -6.651 4.526 1.00 12.39 429 CYS A CA 1
ATOM 646 C C . CYS A 1 100 ? 9.109 -7.574 5.228 1.00 13.33 429 CYS A C 1
ATOM 647 O O . CYS A 1 100 ? 9.497 -8.443 6.017 1.00 14.39 429 CYS A O 1
ATOM 650 N N . TYR A 1 101 ? 7.807 -7.416 4.908 1.00 11.97 430 TYR A N 1
ATOM 651 C CA . TYR A 1 101 ? 6.758 -8.250 5.514 1.00 12.51 430 TYR A CA 1
ATOM 652 C C . TYR A 1 101 ? 6.840 -9.702 5.060 1.00 15.29 430 TYR A C 1
ATOM 653 O O . TYR A 1 101 ? 6.378 -10.575 5.778 1.00 16.58 430 TYR A O 1
ATOM 662 N N . LYS A 1 102 ? 7.349 -9.944 3.832 1.00 13.09 431 LYS A N 1
ATOM 663 C CA . LYS A 1 102 ? 7.442 -11.298 3.315 1.00 11.86 431 LYS A CA 1
ATOM 664 C C . LYS A 1 102 ? 8.626 -12.037 3.934 1.00 15.55 431 LYS A C 1
ATOM 665 O O . LYS A 1 102 ? 8.520 -13.227 4.269 1.00 17.28 431 LYS A O 1
ATOM 671 N N . TYR A 1 103 ? 9.763 -11.332 4.052 1.00 14.32 432 TYR A N 1
ATOM 672 C CA . TYR A 1 103 ? 10.998 -11.993 4.480 1.00 14.93 432 TYR A CA 1
ATOM 673 C C . TYR A 1 103 ? 11.123 -12.271 5.973 1.00 17.63 432 TYR A C 1
ATOM 674 O O . TYR A 1 103 ? 11.621 -13.343 6.376 1.00 17.51 432 TYR A O 1
ATOM 683 N N . ASN A 1 104 ? 10.700 -11.300 6.788 1.00 16.50 433 ASN A N 1
ATOM 684 C CA A ASN A 1 104 ? 10.896 -11.372 8.232 0.50 17.13 433 ASN A CA 1
ATOM 685 C CA B ASN A 1 104 ? 10.888 -11.361 8.230 0.50 16.72 433 ASN A CA 1
ATOM 686 C C . ASN A 1 104 ? 9.745 -11.977 9.009 1.00 22.19 433 ASN A C 1
ATOM 687 O O . ASN A 1 104 ? 8.613 -11.840 8.584 1.00 22.91 433 ASN A O 1
ATOM 696 N N . PRO A 1 105 ? 10.010 -12.556 10.229 1.00 24.03 434 PRO A N 1
ATOM 697 C CA . PRO A 1 105 ? 8.886 -13.041 11.047 1.00 25.66 434 PRO A CA 1
ATOM 698 C C . PRO A 1 105 ? 7.998 -11.838 11.422 1.00 28.00 434 PRO A C 1
ATOM 699 O O . PRO A 1 105 ? 8.514 -10.712 11.544 1.00 24.81 434 PRO A O 1
ATOM 703 N N . PRO A 1 106 ? 6.665 -12.029 11.561 1.00 26.56 435 PRO A N 1
ATOM 704 C CA . PRO A 1 106 ? 5.764 -10.886 11.805 1.00 25.99 435 PRO A CA 1
ATOM 705 C C . PRO A 1 106 ? 6.008 -10.070 13.081 1.00 28.98 435 PRO A C 1
ATOM 706 O O . PRO A 1 106 ? 5.600 -8.896 13.144 1.00 29.02 435 PRO A O 1
ATOM 710 N N . ASP A 1 107 ? 6.683 -10.668 14.070 1.00 26.38 436 ASP A N 1
ATOM 711 C CA . ASP A 1 107 ? 6.984 -10.008 15.335 1.00 26.40 436 ASP A CA 1
ATOM 712 C C . ASP A 1 107 ? 8.422 -9.473 15.392 1.00 29.12 436 ASP A C 1
ATOM 713 O O . ASP A 1 107 ? 8.862 -9.034 16.459 1.00 30.45 436 ASP A O 1
ATOM 718 N N . HIS A 1 108 ? 9.152 -9.480 14.244 1.00 23.63 437 HIS A N 1
ATOM 719 C CA . HIS A 1 108 ? 10.529 -8.977 14.204 1.00 22.47 437 HIS A CA 1
ATOM 720 C C . HIS A 1 108 ? 10.494 -7.451 14.359 1.00 22.38 437 HIS A C 1
ATOM 721 O O . HIS A 1 108 ? 9.585 -6.792 13.848 1.00 20.24 437 HIS A O 1
ATOM 728 N N . GLU A 1 109 ? 11.515 -6.891 15.030 1.00 19.47 438 GLU A N 1
ATOM 729 C CA . GLU A 1 109 ? 11.647 -5.455 15.250 1.00 18.44 438 GLU A CA 1
ATOM 730 C C . GLU A 1 109 ? 11.624 -4.697 13.917 1.00 19.37 438 GLU A C 1
ATOM 731 O O . GLU A 1 109 ? 11.044 -3.613 13.857 1.00 19.37 438 GLU A O 1
ATOM 737 N N . VAL A 1 110 ? 12.238 -5.261 12.849 1.00 17.02 439 VAL A N 1
ATOM 738 C CA . VAL A 1 110 ? 12.267 -4.541 11.565 1.00 16.22 439 VAL A CA 1
ATOM 739 C C . VAL A 1 110 ? 10.864 -4.409 10.945 1.00 17.32 439 VAL A C 1
ATOM 740 O O . VAL A 1 110 ? 10.618 -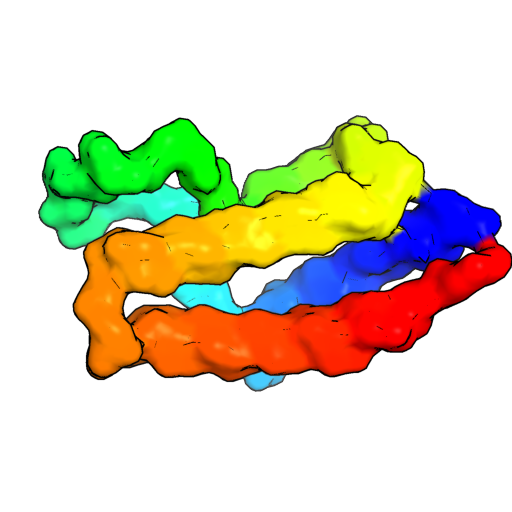3.448 10.210 1.00 16.20 439 VAL A O 1
ATOM 744 N N . VAL A 1 111 ? 9.965 -5.364 11.236 1.00 14.64 440 VAL A N 1
ATOM 745 C CA . VAL A 1 111 ? 8.585 -5.306 10.735 1.00 13.71 440 VAL A CA 1
ATOM 746 C C . VAL A 1 111 ? 7.830 -4.186 11.483 1.00 16.44 440 VAL A C 1
ATOM 747 O O . VAL A 1 111 ? 7.071 -3.424 10.856 1.00 15.30 440 VAL A O 1
ATOM 751 N N . ALA A 1 112 ? 8.084 -4.028 12.806 1.00 16.05 441 ALA A N 1
ATOM 752 C CA . ALA A 1 112 ? 7.468 -2.905 13.537 1.00 15.14 441 ALA A CA 1
ATOM 753 C C . ALA A 1 112 ? 7.989 -1.563 12.955 1.00 16.24 441 ALA A C 1
ATOM 754 O O . ALA A 1 112 ? 7.224 -0.609 12.852 1.00 16.66 441 ALA A O 1
ATOM 756 N N . MET A 1 113 ? 9.284 -1.498 12.593 1.00 14.26 442 MET A N 1
ATOM 757 C CA . MET A 1 113 ? 9.838 -0.264 12.002 1.00 13.00 442 MET A CA 1
ATOM 758 C C . MET A 1 113 ? 9.174 -0.005 10.647 1.00 15.39 442 MET A C 1
ATOM 759 O O . MET A 1 113 ? 8.793 1.137 10.355 1.00 15.18 442 MET A O 1
ATOM 764 N N . ALA A 1 114 ? 9.018 -1.054 9.828 1.00 12.98 443 ALA A N 1
ATOM 765 C CA . ALA A 1 114 ? 8.361 -0.909 8.537 1.00 12.80 443 ALA A CA 1
ATOM 766 C C . ALA A 1 114 ? 6.939 -0.390 8.691 1.00 14.90 443 ALA A C 1
ATOM 767 O O . ALA A 1 114 ? 6.548 0.489 7.929 1.00 15.99 443 ALA A O 1
ATOM 769 N N . ARG A 1 115 ? 6.158 -0.896 9.675 1.00 13.60 444 ARG A N 1
ATOM 770 C CA . ARG A 1 115 ? 4.770 -0.433 9.827 1.00 13.99 444 ARG A CA 1
ATOM 771 C C . ARG A 1 115 ? 4.746 1.048 10.185 1.00 15.67 444 ARG A C 1
ATOM 772 O O . ARG A 1 115 ? 3.866 1.767 9.708 1.00 16.30 444 ARG A O 1
ATOM 780 N N . LYS A 1 116 ? 5.703 1.515 11.033 1.00 14.10 445 LYS A N 1
ATOM 781 C CA . LYS A 1 116 ? 5.736 2.920 11.415 1.00 14.13 445 LYS A CA 1
ATOM 782 C C . LYS A 1 116 ? 6.083 3.793 10.212 1.00 16.02 445 LYS A C 1
ATOM 783 O O . LYS A 1 116 ? 5.422 4.816 9.973 1.00 15.49 445 LYS A O 1
ATOM 789 N N . LEU A 1 117 ? 7.111 3.391 9.431 1.00 13.79 446 LEU A N 1
ATOM 790 C CA . LEU A 1 117 ? 7.464 4.195 8.264 1.00 13.03 446 LEU A CA 1
ATOM 791 C C . LEU A 1 117 ? 6.361 4.138 7.199 1.00 15.07 446 LEU A C 1
ATOM 792 O O . LEU A 1 117 ? 6.098 5.157 6.536 1.00 14.50 446 LEU A O 1
ATOM 797 N N . GLN A 1 118 ? 5.708 2.967 7.045 1.00 12.85 447 GLN A N 1
ATOM 798 C CA . GLN A 1 118 ? 4.589 2.879 6.096 1.00 12.60 447 GLN A CA 1
ATOM 799 C C . GLN A 1 118 ? 3.426 3.778 6.532 1.00 15.85 447 GLN A C 1
ATOM 800 O O . GLN A 1 118 ? 2.764 4.359 5.662 1.00 14.39 447 GLN A O 1
ATOM 806 N N . ASP A 1 119 ? 3.193 3.930 7.857 1.00 14.55 448 ASP A N 1
ATOM 807 C CA . ASP A 1 119 ? 2.128 4.834 8.293 1.00 14.07 448 ASP A CA 1
ATOM 808 C C . ASP A 1 119 ? 2.484 6.278 7.911 1.00 17.50 448 ASP A C 1
ATOM 809 O O . ASP A 1 119 ? 1.620 7.014 7.401 1.00 16.68 448 ASP A O 1
ATOM 814 N N . VAL A 1 120 ? 3.775 6.674 8.084 1.00 14.59 449 VAL A N 1
ATOM 815 C CA . VAL A 1 120 ? 4.228 8.011 7.670 1.00 14.15 449 VAL A CA 1
ATOM 816 C C . VAL A 1 120 ? 3.925 8.187 6.181 1.00 15.71 449 VAL A C 1
ATOM 817 O O . VAL A 1 120 ? 3.338 9.198 5.772 1.00 15.74 449 VAL A O 1
ATOM 821 N N . PHE A 1 121 ? 4.315 7.194 5.364 1.00 12.69 450 PHE A N 1
ATOM 822 C CA . PHE A 1 121 ? 4.111 7.267 3.924 1.00 12.12 450 PHE A CA 1
ATOM 823 C C . PHE A 1 121 ? 2.619 7.286 3.555 1.00 14.63 450 PHE A C 1
ATOM 824 O O . PHE A 1 121 ? 2.206 8.123 2.763 1.00 14.15 450 PHE A O 1
ATOM 832 N N . GLU A 1 122 ? 1.820 6.329 4.088 1.00 12.08 451 GLU A N 1
ATOM 833 C CA . GLU A 1 122 ? 0.419 6.273 3.641 1.00 12.29 451 GLU A CA 1
ATOM 834 C C . GLU A 1 122 ? -0.395 7.496 4.012 1.00 14.50 451 GLU A C 1
ATOM 835 O O . GLU A 1 122 ? -1.245 7.929 3.221 1.00 14.59 451 GLU A O 1
ATOM 841 N N . MET A 1 123 ? -0.154 8.061 5.200 1.00 13.48 452 MET A N 1
ATOM 842 C CA . MET A 1 123 ? -0.950 9.217 5.595 1.00 12.82 452 MET A CA 1
ATOM 843 C C . MET A 1 123 ? -0.691 10.408 4.699 1.00 15.21 452 MET A C 1
ATOM 844 O O . MET A 1 123 ? -1.622 11.163 4.399 1.00 16.50 452 MET A O 1
ATOM 849 N N . ARG A 1 124 ? 0.561 10.572 4.250 1.00 13.06 453 ARG A N 1
ATOM 850 C CA . ARG A 1 124 ? 0.872 11.703 3.389 1.00 13.66 453 ARG A CA 1
ATOM 851 C C . ARG A 1 124 ? 0.540 11.399 1.927 1.00 15.38 453 ARG A C 1
ATOM 852 O O . ARG A 1 124 ? 0.067 12.280 1.201 1.00 15.60 453 ARG A O 1
ATOM 860 N N . PHE A 1 125 ? 0.814 10.154 1.466 1.00 13.28 454 PHE A N 1
ATOM 861 C CA . PHE A 1 125 ? 0.492 9.782 0.085 1.00 12.06 454 PHE A CA 1
ATOM 862 C C . PHE A 1 125 ? -1.013 9.906 -0.168 1.00 15.13 454 PHE A C 1
ATOM 863 O O . PHE A 1 125 ? -1.425 10.195 -1.287 1.00 14.43 454 PHE A O 1
ATOM 871 N N . ALA A 1 126 ? -1.831 9.706 0.880 1.00 12.97 455 ALA A N 1
ATOM 872 C CA . ALA A 1 126 ? -3.293 9.857 0.753 1.00 13.95 455 ALA A CA 1
ATOM 873 C C . ALA A 1 126 ? -3.683 11.316 0.373 1.00 17.12 455 ALA A C 1
ATOM 874 O O . ALA A 1 126 ? -4.781 11.537 -0.155 1.00 18.58 455 ALA A O 1
ATOM 876 N N . LYS A 1 127 ? -2.794 12.290 0.642 1.00 16.17 456 LYS A N 1
ATOM 877 C CA . LYS A 1 127 ? -3.021 13.715 0.378 1.00 16.02 456 LYS A CA 1
A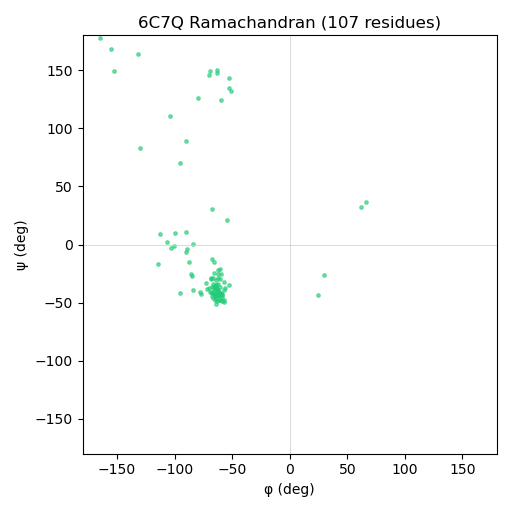TOM 878 C C . LYS A 1 127 ? -2.537 14.111 -1.026 1.00 20.02 456 LYS A C 1
ATOM 879 O O . LYS A 1 127 ? -2.512 15.310 -1.328 1.00 21.00 456 LYS A O 1
ATOM 885 N N . MET A 1 128 ? -2.207 13.127 -1.882 1.00 16.88 457 MET A N 1
ATOM 886 C CA . MET A 1 128 ? -1.727 13.376 -3.239 1.00 16.35 457 MET A CA 1
ATOM 887 C C . MET A 1 128 ? -2.665 14.332 -3.989 1.00 22.13 457 MET A C 1
ATOM 888 O O . MET A 1 128 ? -3.879 14.095 -3.996 1.00 21.95 457 MET A O 1
ATOM 893 N N . PRO A 1 129 ? -2.145 15.377 -4.667 1.00 19.53 458 PRO A N 1
ATOM 894 C CA . PRO A 1 129 ? -3.031 16.193 -5.537 1.00 21.22 458 PRO A CA 1
ATOM 895 C C . PRO A 1 129 ? -3.790 15.291 -6.518 1.00 24.71 458 PRO A C 1
ATOM 896 O O . PRO A 1 129 ? -3.194 14.378 -7.100 1.00 22.54 458 PRO A O 1
ATOM 900 N N . ASP A 1 130 ? -5.118 15.513 -6.689 1.00 24.97 459 ASP A N 1
ATOM 901 C CA . ASP A 1 130 ? -5.913 14.612 -7.532 1.00 25.90 459 ASP A CA 1
ATOM 902 C C . ASP A 1 130 ? -6.455 15.249 -8.835 1.00 32.40 459 ASP A C 1
ATOM 903 O O . ASP A 1 130 ? -7.257 14.616 -9.542 1.00 34.33 459 ASP A O 1
ATOM 908 N N . GLU A 1 131 ? -5.999 16.476 -9.148 1.00 27.75 460 GLU A N 1
ATOM 909 C CA . GLU A 1 131 ? -6.316 17.227 -10.370 1.00 34.30 460 GLU A CA 1
ATOM 910 C C . GLU A 1 131 ? -5.239 18.275 -10.676 1.00 67.50 460 GLU A C 1
ATOM 911 O O . GLU A 1 131 ? -4.469 18.650 -9.790 1.00 43.53 460 GLU A O 1
#

Radius of gyration: 14.14 Å; Cα contacts (8 Å, |Δi|>4): 105; chains: 1; bounding box: 33×35×30 Å

InterPro domains:
  IPR001487 Bromodomain [PF00439] (70-151)
  IPR001487 Bromodomain [PF00439] (357-444)
  IPR001487 Bromodomain [PR00503] (78-91)
  IPR001487 Bromodomain [PR00503] (94-110)
  IPR001487 Bromodomain [PR00503] (110-128)
  IPR001487 Bromodomain [PR00503] (421-440)
  IPR001487 Bromodomain [PS50014] (75-147)
  IPR001487 Bromodomain [PS50014] (368-440)
  IPR001487 Bromodomain [SM00297] (56-166)
  IPR001487 Bromodomain [SM00297] (350-459)
  IPR018359 Bromodomain, conserved site [PS00633] (80-139)
  IPR027353 NET domain [PF17035] (609-672)
  IPR027353 NET domain [PS51525] (600-682)
  IPR031354 Bromodomain protein 4, C-terminal [PF17105] (1319-1362)
  IPR036427 Bromodomain-like superfamily [G3DSA:1.20.920.10] (46-179)
  IPR036427 Bromodomain-like superfamily [G3DSA:1.20.920.10] (339-464)
  IPR036427 Bromodomain-like superfamily [SSF47370] (42-171)
  IPR036427 Bromodomain-like superfamily [SSF47370] (331-467)
  IPR038336 NET domain superfamily [G3DSA:1.20.1270.220] (602-682)
  IPR043508 Brdt, bromodomain, repeat I [cd05497] (58-164)

Solvent-accessible surface area: 6964 Å² total

B-factor: mean 22.29, std 11.03, range [11.16, 90.38]